Protein AF-A0A351MSL7-F1 (afdb_monomer)

Mean predicted aligned error: 3.39 Å

pLDDT: mean 95.26, std 2.88, range [86.38, 98.56]

Secondary structure (DSSP, 8-state):
-BGGGHHHHHHHHHHHHHTTPPPPPP--BPPPBPSSSSSB--TTSTT--HHHHHHTT--HHHHHHHHHHSS---TT--S---HHHHHHH-

Structure (mmCIF, N/CA/C/O backbone):
data_AF-A0A351MSL7-F1
#
_entry.id   AF-A0A351MSL7-F1
#
loop_
_atom_site.group_PDB
_atom_site.id
_atom_site.type_symbol
_atom_site.label_atom_id
_atom_site.label_alt_id
_atom_site.label_comp_id
_atom_site.label_asym_id
_atom_site.label_entity_id
_atom_site.label_seq_id
_atom_site.pdbx_PDB_ins_code
_atom_site.Cartn_x
_atom_site.Cartn_y
_atom_site.Cartn_z
_atom_site.occupancy
_atom_site.B_iso_or_equiv
_atom_site.auth_seq_id
_atom_site.auth_comp_id
_atom_site.auth_asym_id
_atom_site.auth_atom_id
_atom_site.pdbx_PDB_model_num
ATOM 1 N N . ARG A 1 1 ? 4.363 0.780 -4.778 1.00 93.62 1 ARG A N 1
ATOM 2 C CA . ARG A 1 1 ? 5.320 1.034 -3.660 1.00 93.62 1 ARG A CA 1
ATOM 3 C C . ARG A 1 1 ? 5.089 2.444 -3.118 1.00 93.62 1 ARG A C 1
ATOM 5 O O . ARG A 1 1 ? 4.329 3.157 -3.755 1.00 93.62 1 ARG A O 1
ATOM 12 N N . GLY A 1 2 ? 5.690 2.849 -1.997 1.00 94.88 2 GLY A N 1
ATOM 13 C CA . GLY A 1 2 ? 5.521 4.210 -1.460 1.00 94.88 2 GLY A CA 1
ATOM 14 C C . GLY A 1 2 ? 6.208 5.294 -2.305 1.00 94.88 2 GLY A C 1
ATOM 15 O O . GLY A 1 2 ? 7.173 5.011 -3.023 1.00 94.88 2 GLY A O 1
ATOM 16 N N . GLU A 1 3 ? 5.696 6.527 -2.248 1.00 95.38 3 GLU A N 1
ATOM 17 C CA . GLU A 1 3 ? 6.263 7.716 -2.915 1.00 95.38 3 GLU A CA 1
ATOM 18 C C . GLU A 1 3 ? 7.663 8.107 -2.421 1.00 95.38 3 GLU A C 1
ATOM 20 O O . GLU A 1 3 ? 8.408 8.779 -3.131 1.00 95.38 3 GLU A O 1
ATOM 25 N N . ASP A 1 4 ? 8.083 7.611 -1.260 1.00 94.94 4 ASP A N 1
ATOM 26 C CA . ASP A 1 4 ? 9.449 7.732 -0.752 1.00 94.94 4 ASP A CA 1
ATOM 27 C C . ASP A 1 4 ? 10.494 7.090 -1.684 1.00 94.94 4 ASP A C 1
ATOM 29 O O . ASP A 1 4 ? 11.668 7.462 -1.668 1.00 94.94 4 ASP A O 1
ATOM 33 N N . HIS A 1 5 ? 10.067 6.186 -2.569 1.00 96.69 5 HIS A N 1
ATOM 34 C CA . HIS A 1 5 ? 10.911 5.623 -3.618 1.00 96.69 5 HIS A CA 1
ATOM 35 C C . HIS A 1 5 ? 10.850 6.359 -4.963 1.00 96.69 5 HIS A C 1
ATOM 37 O O . HIS A 1 5 ? 11.527 5.931 -5.903 1.00 96.69 5 HIS A O 1
ATOM 43 N N . LEU A 1 6 ? 10.080 7.442 -5.089 1.00 96.62 6 LEU A N 1
ATOM 44 C CA . LEU A 1 6 ? 9.883 8.128 -6.366 1.00 96.62 6 LEU A CA 1
ATOM 45 C C . LEU A 1 6 ? 11.215 8.601 -6.964 1.00 96.62 6 LEU A C 1
ATOM 47 O O . LEU A 1 6 ? 11.511 8.284 -8.117 1.00 96.62 6 LEU A O 1
ATOM 51 N N . SER A 1 7 ? 12.062 9.245 -6.156 1.00 96.56 7 SER A N 1
ATOM 52 C CA . SER A 1 7 ? 13.396 9.720 -6.557 1.00 96.56 7 SER A CA 1
ATOM 53 C C . SER A 1 7 ? 14.355 8.593 -6.959 1.00 96.56 7 SER A C 1
ATOM 55 O O . SER A 1 7 ? 15.252 8.804 -7.772 1.00 96.56 7 SER A O 1
ATOM 57 N N . ASN A 1 8 ? 14.152 7.377 -6.442 1.00 97.44 8 ASN A N 1
ATOM 58 C CA . ASN A 1 8 ? 14.947 6.204 -6.809 1.00 97.44 8 ASN A CA 1
ATOM 59 C C . ASN A 1 8 ? 14.549 5.632 -8.177 1.00 97.44 8 ASN A C 1
ATOM 61 O O . ASN A 1 8 ? 15.320 4.887 -8.779 1.00 97.44 8 ASN A O 1
ATOM 65 N N . THR A 1 9 ? 13.356 5.962 -8.686 1.00 97.94 9 THR A N 1
ATOM 66 C CA . THR A 1 9 ? 12.843 5.418 -9.955 1.00 97.94 9 THR A CA 1
ATOM 67 C C . THR A 1 9 ? 13.737 5.768 -11.134 1.00 97.94 9 THR A C 1
ATOM 69 O O . THR A 1 9 ? 13.991 4.895 -11.952 1.00 97.94 9 THR A O 1
ATOM 72 N N . SER A 1 10 ? 14.276 6.989 -11.199 1.00 97.12 10 SER A N 1
ATOM 73 C CA . SER A 1 10 ? 15.195 7.388 -12.275 1.00 97.12 10 SER A CA 1
ATOM 74 C C . SER A 1 10 ? 16.419 6.473 -12.340 1.00 97.12 10 SER A C 1
ATOM 76 O O . SER A 1 10 ? 16.760 5.973 -13.405 1.00 97.12 10 SER A O 1
ATOM 78 N N . LYS A 1 11 ? 17.014 6.147 -11.188 1.00 97.88 11 LYS A N 1
ATOM 79 C CA . LYS A 1 11 ? 18.143 5.210 -11.101 1.00 97.88 11 LYS A CA 1
ATOM 80 C C . LYS A 1 11 ? 17.750 3.802 -11.542 1.00 97.88 11 LYS A C 1
ATOM 82 O O . LYS A 1 11 ? 18.509 3.145 -12.241 1.00 97.88 11 LYS A O 1
ATOM 87 N N . HIS A 1 12 ? 16.563 3.337 -11.150 1.00 97.94 12 HIS A N 1
ATOM 88 C CA . HIS A 1 12 ? 16.068 2.024 -11.570 1.00 97.94 12 HIS A CA 1
ATOM 89 C C . HIS A 1 12 ? 15.864 1.971 -13.088 1.00 97.94 12 HIS A C 1
ATOM 91 O O . HIS A 1 12 ? 16.231 0.983 -13.709 1.00 97.94 12 HIS A O 1
ATOM 97 N N . VAL A 1 13 ? 15.329 3.036 -13.688 1.00 98.25 13 VAL A N 1
ATOM 98 C CA . VAL A 1 13 ? 15.134 3.126 -15.140 1.00 98.25 13 VAL A CA 1
ATOM 99 C C . VAL A 1 13 ? 16.462 2.985 -15.881 1.00 98.25 13 VAL A C 1
ATOM 101 O O . VAL A 1 13 ? 16.541 2.198 -16.822 1.00 98.25 13 VAL A O 1
ATOM 104 N N . GLU A 1 14 ? 17.508 3.681 -15.431 1.00 98.38 14 GLU A N 1
ATOM 105 C CA . GLU A 1 14 ? 18.840 3.567 -16.038 1.00 98.38 14 GLU A CA 1
ATOM 106 C C . GLU A 1 14 ? 19.430 2.161 -15.895 1.00 98.38 14 GLU A C 1
ATOM 108 O O . GLU A 1 14 ? 20.014 1.647 -16.843 1.00 98.38 14 GLU A O 1
ATOM 113 N N . LEU A 1 15 ? 19.213 1.491 -14.759 1.00 98.50 15 LEU A N 1
ATOM 114 C CA . LEU A 1 15 ? 19.629 0.096 -14.587 1.00 98.50 15 LEU A CA 1
ATOM 115 C C . LEU A 1 15 ? 18.914 -0.839 -15.571 1.00 98.50 15 LEU A C 1
ATOM 117 O O . LEU A 1 15 ? 19.564 -1.660 -16.209 1.00 98.50 15 LEU A O 1
ATOM 121 N N . PHE A 1 16 ? 17.595 -0.707 -15.734 1.00 98.44 16 PHE A N 1
ATOM 122 C CA . PHE A 1 16 ? 16.843 -1.525 -16.692 1.00 98.44 16 PHE A CA 1
ATOM 123 C C . PHE A 1 16 ? 17.322 -1.305 -18.129 1.00 98.44 16 PHE A C 1
ATOM 125 O O . PHE A 1 16 ? 17.479 -2.273 -18.866 1.00 98.44 16 PHE A O 1
ATOM 132 N N . ARG A 1 17 ? 17.614 -0.053 -18.507 1.00 98.06 17 ARG A N 1
ATOM 133 C CA . ARG A 1 17 ? 18.190 0.281 -19.817 1.00 98.06 17 ARG A CA 1
ATOM 134 C C . ARG A 1 17 ? 19.575 -0.331 -20.007 1.00 98.06 17 ARG A C 1
ATOM 136 O O . ARG A 1 17 ? 19.828 -0.910 -21.050 1.00 98.06 17 ARG A O 1
ATOM 143 N N . ALA A 1 18 ? 20.444 -0.242 -19.001 1.00 98.56 18 ALA A N 1
ATOM 144 C CA . ALA A 1 18 ? 21.802 -0.782 -19.070 1.00 98.56 18 ALA A CA 1
ATOM 145 C C . ALA A 1 18 ? 21.844 -2.312 -19.226 1.00 98.56 18 ALA A C 1
ATOM 147 O O . ALA A 1 18 ? 22.804 -2.843 -19.775 1.00 98.56 18 ALA A O 1
ATOM 148 N N . PHE A 1 19 ? 20.816 -3.013 -18.745 1.00 98.44 19 PHE A N 1
ATOM 149 C CA . PHE A 1 19 ? 20.673 -4.462 -18.895 1.00 98.44 19 PHE A CA 1
ATOM 150 C C . PHE A 1 19 ? 19.791 -4.878 -20.085 1.00 98.44 19 PHE A C 1
ATOM 152 O O . PHE A 1 19 ? 19.416 -6.047 -20.158 1.00 98.44 19 PHE A O 1
ATOM 159 N N . ASP A 1 20 ? 19.409 -3.946 -20.970 1.00 98.12 20 ASP A N 1
ATOM 160 C CA . ASP A 1 20 ? 18.458 -4.179 -22.073 1.00 98.12 20 ASP A CA 1
ATOM 161 C C . ASP A 1 20 ? 17.156 -4.878 -21.618 1.00 98.12 20 ASP A C 1
ATOM 163 O O . ASP A 1 20 ? 16.535 -5.671 -22.329 1.00 98.12 20 ASP A O 1
ATOM 167 N N . ALA A 1 21 ? 16.721 -4.582 -20.391 1.00 98.31 21 ALA A N 1
ATOM 168 C CA . ALA A 1 21 ? 15.569 -5.199 -19.758 1.00 98.31 21 ALA A CA 1
ATOM 169 C C . ALA A 1 21 ? 14.296 -4.363 -19.951 1.00 98.31 21 ALA A C 1
ATOM 171 O O . ALA A 1 21 ? 14.306 -3.129 -19.966 1.00 98.31 21 ALA A O 1
ATOM 172 N N . LYS A 1 22 ? 13.143 -5.040 -20.022 1.00 98.25 22 LYS A N 1
ATOM 173 C CA . LYS A 1 22 ? 11.839 -4.373 -20.125 1.00 98.25 22 LYS A CA 1
ATOM 174 C C . LYS A 1 22 ? 11.510 -3.609 -18.841 1.00 98.25 22 LYS A C 1
ATOM 176 O O . LYS A 1 22 ? 11.399 -4.202 -17.771 1.00 98.25 22 LYS A O 1
ATOM 181 N N . LEU A 1 23 ? 11.263 -2.308 -18.978 1.00 97.62 23 LEU A N 1
ATOM 182 C CA . LEU A 1 23 ? 10.813 -1.445 -17.887 1.00 97.62 23 LEU A CA 1
ATOM 183 C C . LEU A 1 23 ? 9.436 -1.883 -17.353 1.00 97.62 23 LEU A C 1
ATOM 185 O O . LEU A 1 23 ? 8.502 -2.045 -18.146 1.00 97.62 23 LEU A O 1
ATOM 189 N N . PRO A 1 24 ? 9.272 -2.045 -16.028 1.00 97.12 24 PRO A N 1
ATOM 190 C CA . PRO A 1 24 ? 7.967 -2.276 -15.431 1.00 97.12 24 PRO A CA 1
ATOM 191 C C . PRO A 1 24 ? 7.170 -0.968 -15.340 1.00 97.12 24 PRO A C 1
ATOM 193 O O . PRO A 1 24 ? 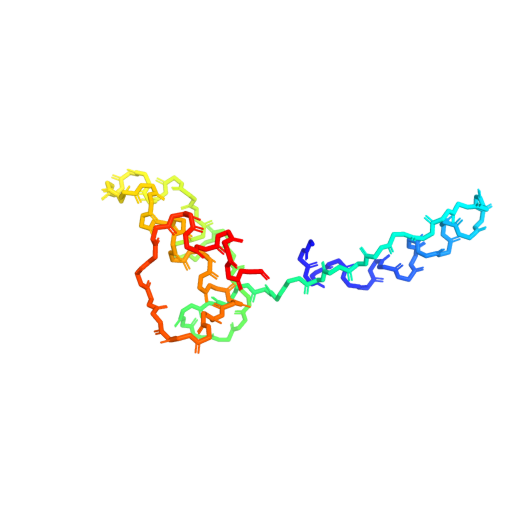7.723 0.133 -15.363 1.00 97.12 24 PRO A O 1
ATOM 196 N N . THR A 1 25 ? 5.855 -1.084 -15.169 1.00 97.50 25 THR A N 1
ATOM 197 C CA . THR A 1 25 ? 5.008 0.055 -14.802 1.00 97.50 25 THR A CA 1
ATOM 198 C C . THR A 1 25 ? 5.172 0.354 -13.314 1.00 97.50 25 THR A C 1
ATOM 200 O O . THR A 1 25 ? 5.059 -0.540 -12.475 1.00 97.50 25 THR A O 1
ATOM 203 N N . TYR A 1 26 ? 5.418 1.619 -12.974 1.00 97.06 26 TYR A N 1
ATOM 204 C CA . TYR A 1 26 ? 5.554 2.060 -11.588 1.00 97.06 26 TYR A CA 1
ATOM 205 C C . TYR A 1 26 ? 4.289 2.780 -11.116 1.00 97.06 26 TYR A C 1
ATOM 207 O O . TYR A 1 26 ? 3.847 3.735 -11.747 1.00 97.06 26 TYR A O 1
ATOM 215 N N . ALA A 1 27 ? 3.774 2.374 -9.956 1.00 96.69 27 ALA A N 1
ATOM 216 C CA . ALA A 1 27 ? 2.766 3.108 -9.196 1.00 96.69 27 ALA A CA 1
ATOM 217 C C . ALA A 1 27 ? 3.327 3.453 -7.806 1.00 96.69 27 ALA A C 1
ATOM 219 O O . ALA A 1 27 ? 3.796 2.570 -7.067 1.00 96.69 27 ALA A O 1
ATOM 220 N N . HIS A 1 28 ? 3.307 4.745 -7.477 1.00 97.50 28 HIS A N 1
ATOM 221 C CA . HIS A 1 28 ? 3.780 5.291 -6.208 1.00 97.50 28 HIS A CA 1
ATOM 222 C C . HIS A 1 28 ? 2.579 5.774 -5.394 1.00 97.50 28 HIS A C 1
ATOM 224 O O . HIS A 1 28 ? 1.849 6.651 -5.838 1.00 97.50 28 HIS A O 1
ATOM 230 N N . ILE A 1 29 ? 2.364 5.154 -4.238 1.00 95.56 29 ILE A N 1
ATOM 231 C CA . ILE A 1 29 ? 1.246 5.434 -3.332 1.00 95.56 29 ILE A CA 1
ATOM 232 C C . ILE A 1 29 ? 1.692 6.548 -2.369 1.00 95.56 29 ILE A C 1
ATOM 234 O O . ILE A 1 29 ? 2.835 6.476 -1.895 1.00 95.56 29 ILE A O 1
ATOM 238 N N . PRO A 1 30 ? 0.847 7.560 -2.093 1.00 93.75 30 PRO A N 1
ATOM 239 C CA . PRO A 1 30 ? 1.202 8.675 -1.217 1.00 93.75 30 PRO A CA 1
ATOM 240 C C . PRO A 1 30 ? 1.548 8.215 0.203 1.00 93.75 30 PRO A C 1
ATOM 242 O O . PRO A 1 30 ? 1.089 7.166 0.665 1.00 93.75 30 PRO A O 1
ATOM 245 N N . LEU A 1 31 ? 2.354 9.006 0.914 1.00 94.50 31 LEU A N 1
ATOM 246 C CA . LEU A 1 31 ? 2.622 8.758 2.326 1.00 94.50 31 LEU A CA 1
ATOM 247 C C . LEU A 1 31 ? 1.375 9.039 3.165 1.00 94.50 31 LEU A C 1
ATOM 249 O O . LEU A 1 31 ? 0.700 10.053 2.998 1.00 94.50 31 LEU A O 1
ATOM 253 N N . ILE A 1 32 ? 1.130 8.168 4.142 1.00 94.25 32 ILE A N 1
ATOM 254 C CA . ILE A 1 32 ? 0.142 8.430 5.185 1.00 94.25 32 ILE A CA 1
ATOM 255 C C . ILE A 1 32 ? 0.664 9.581 6.051 1.00 94.25 32 ILE A C 1
ATOM 257 O O . ILE A 1 32 ? 1.808 9.569 6.523 1.00 94.25 32 ILE A O 1
ATOM 261 N N . LEU A 1 33 ? -0.176 10.593 6.241 1.00 93.31 33 LEU A N 1
ATOM 262 C CA . LEU A 1 33 ? 0.142 11.773 7.036 1.00 93.31 33 LEU A CA 1
ATOM 263 C C . LEU A 1 33 ? -0.202 11.552 8.507 1.00 93.31 33 LEU A C 1
ATOM 265 O O . LEU A 1 33 ? -0.974 10.660 8.865 1.00 93.31 33 LEU A O 1
ATOM 269 N N . LYS A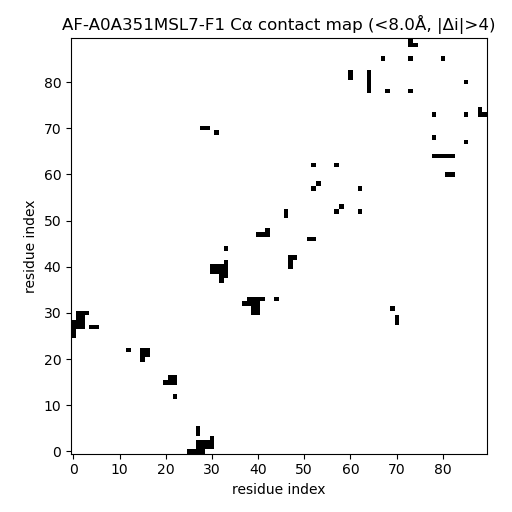 1 34 ? 0.386 12.374 9.373 1.00 93.31 34 LYS A N 1
ATOM 270 C CA . LYS A 1 34 ? -0.011 12.417 10.779 1.00 93.31 34 LYS A CA 1
ATOM 271 C C . LYS A 1 34 ? -1.456 12.891 10.905 1.00 93.31 34 LYS A C 1
ATOM 273 O O . LYS A 1 34 ? -1.920 13.713 10.122 1.00 93.31 34 LYS A O 1
ATOM 278 N N . SER A 1 35 ? -2.142 12.398 11.931 1.00 87.06 35 SER A N 1
ATOM 279 C CA . SER A 1 35 ? -3.489 12.855 12.281 1.00 87.06 35 SER A CA 1
ATOM 280 C C . SER A 1 35 ? -3.508 14.274 12.854 1.00 87.06 35 SER A C 1
ATOM 282 O O . SER A 1 35 ? -4.547 14.921 12.824 1.00 87.06 35 SER A O 1
ATOM 284 N N . ASP A 1 36 ? -2.380 14.731 13.404 1.00 87.44 36 ASP A N 1
ATOM 285 C CA . ASP A 1 36 ? -2.209 16.073 13.952 1.00 87.44 36 ASP A CA 1
ATOM 286 C C . ASP A 1 36 ? -0.816 16.620 13.613 1.00 87.44 36 ASP A C 1
ATOM 288 O O . ASP A 1 36 ? 0.184 15.891 13.606 1.00 87.44 36 ASP A O 1
ATOM 292 N N . GLY A 1 37 ? -0.764 17.919 13.333 1.00 86.38 37 GLY A N 1
ATOM 293 C CA . GLY A 1 37 ? 0.430 18.628 12.899 1.00 86.38 37 GLY A CA 1
ATOM 294 C C . GLY A 1 37 ? 0.929 18.254 11.492 1.00 86.38 37 GLY A C 1
ATOM 295 O O . GLY A 1 37 ? 0.394 17.376 10.813 1.00 86.38 37 GLY A O 1
ATOM 296 N N . PRO A 1 38 ? 1.977 18.945 11.014 1.00 90.31 38 PRO A N 1
ATOM 297 C CA . PRO A 1 38 ? 2.529 18.707 9.689 1.00 90.31 38 PRO A CA 1
ATOM 298 C C . PRO A 1 38 ? 3.397 17.440 9.626 1.00 90.31 38 PRO A C 1
ATOM 300 O O . PRO A 1 38 ? 4.130 17.093 10.559 1.00 90.31 38 PRO A O 1
ATOM 303 N N . GLY A 1 39 ? 3.399 16.813 8.448 1.00 92.50 39 GLY A N 1
ATOM 304 C CA . GLY A 1 39 ? 4.375 15.799 8.052 1.00 92.50 39 GLY A CA 1
ATOM 305 C C . GLY A 1 39 ? 3.838 14.370 7.964 1.00 92.50 39 GLY A C 1
ATOM 306 O O . GLY A 1 39 ? 2.684 14.073 8.266 1.00 92.50 39 GLY A O 1
ATOM 307 N N . LYS A 1 40 ? 4.722 13.473 7.515 1.00 93.44 40 LYS A N 1
ATOM 308 C CA . LYS A 1 40 ? 4.436 12.043 7.353 1.00 93.44 40 LYS A CA 1
ATOM 309 C C . LYS A 1 40 ? 4.336 11.321 8.695 1.00 93.44 40 LYS A C 1
ATOM 311 O O . LYS A 1 40 ? 5.061 11.655 9.638 1.00 93.44 40 LYS A O 1
ATOM 316 N N . MET A 1 41 ? 3.494 10.296 8.736 1.00 94.38 41 MET A N 1
ATOM 317 C CA . MET A 1 41 ? 3.408 9.360 9.849 1.00 94.38 41 MET A CA 1
ATOM 318 C C . MET A 1 41 ? 4.743 8.621 10.047 1.00 94.38 41 MET A C 1
ATOM 320 O O . MET A 1 41 ? 5.472 8.308 9.102 1.00 94.38 41 MET A O 1
ATOM 324 N N . SER A 1 42 ? 5.074 8.349 11.302 1.00 93.06 42 SER A N 1
ATOM 325 C CA . SER A 1 42 ? 6.258 7.636 11.766 1.00 93.06 42 SER A CA 1
ATOM 326 C C . SER A 1 42 ? 5.865 6.557 12.775 1.00 93.06 42 SER A C 1
ATOM 328 O O . SER A 1 42 ? 4.765 6.571 13.314 1.00 93.06 42 SER A O 1
ATOM 330 N N . LYS A 1 43 ? 6.795 5.657 13.117 1.00 90.94 43 LYS A N 1
ATOM 331 C CA . LYS A 1 43 ? 6.566 4.583 14.107 1.00 90.94 43 LYS A CA 1
ATOM 332 C C . LYS A 1 43 ? 6.150 5.070 15.505 1.00 90.94 43 LYS A C 1
ATOM 334 O O . LYS A 1 43 ? 5.752 4.253 16.324 1.00 90.94 43 LYS A O 1
ATOM 339 N N . ARG A 1 44 ? 6.324 6.361 15.809 1.00 90.44 44 ARG A N 1
ATOM 340 C CA . ARG A 1 44 ? 5.958 6.962 17.103 1.00 90.44 44 ARG A CA 1
ATOM 341 C C . ARG A 1 44 ? 4.526 7.491 17.118 1.00 90.44 44 ARG A C 1
ATOM 343 O O . ARG A 1 44 ? 4.012 7.789 18.190 1.00 90.44 44 ARG A O 1
ATOM 350 N N . ASP A 1 45 ? 3.923 7.653 15.946 1.00 91.44 45 ASP A N 1
ATOM 351 C CA . ASP A 1 45 ? 2.577 8.182 15.812 1.00 91.44 45 ASP A CA 1
ATOM 352 C C . ASP A 1 45 ? 1.553 7.063 16.051 1.00 91.44 45 ASP A C 1
ATOM 354 O O . ASP A 1 45 ? 1.773 5.896 15.714 1.00 91.44 45 ASP A O 1
ATOM 358 N N . ARG A 1 46 ? 0.421 7.421 16.659 1.00 87.00 46 ARG A N 1
ATOM 359 C CA . ARG A 1 46 ? -0.660 6.479 16.966 1.00 87.00 46 ARG A CA 1
ATOM 360 C C . ARG A 1 46 ? -1.240 5.888 15.680 1.00 87.00 46 ARG A C 1
ATOM 362 O O . ARG A 1 46 ? -1.474 6.621 14.723 1.00 87.00 46 ARG A O 1
ATOM 369 N N . GLY A 1 47 ? -1.508 4.583 15.670 1.00 87.88 47 GLY A N 1
ATOM 370 C CA . GLY A 1 47 ? -2.014 3.881 14.487 1.00 87.88 47 GLY A CA 1
ATOM 371 C C . GLY A 1 47 ? -0.947 3.537 13.441 1.00 87.88 47 GLY A C 1
ATOM 372 O O . GLY A 1 47 ? -1.279 2.981 12.401 1.00 87.88 47 GLY A O 1
ATOM 373 N N . ALA A 1 48 ? 0.337 3.811 13.699 1.00 92.50 48 ALA A N 1
ATOM 374 C 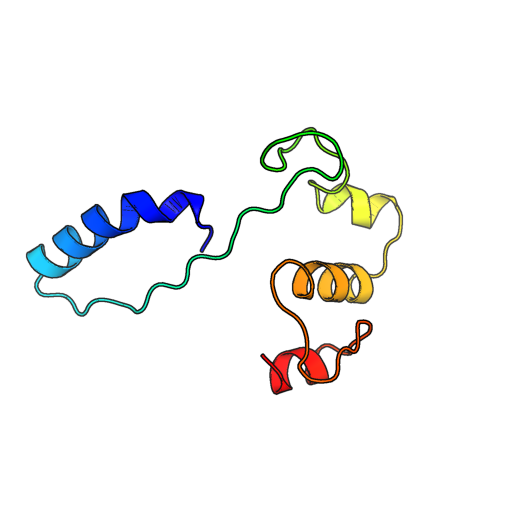CA . ALA A 1 48 ? 1.418 3.428 12.788 1.00 92.50 48 ALA A CA 1
ATOM 375 C C . ALA A 1 48 ? 1.813 1.940 12.880 1.00 92.50 48 ALA A C 1
ATOM 377 O O . ALA A 1 48 ? 2.486 1.427 11.985 1.00 92.50 48 ALA A O 1
ATOM 378 N N . LEU A 1 49 ? 1.443 1.254 13.968 1.00 94.88 49 LEU A N 1
ATOM 379 C CA . LEU A 1 49 ? 1.801 -0.140 14.241 1.00 94.88 49 LEU A CA 1
ATOM 380 C C . LEU A 1 49 ? 0.570 -1.043 14.117 1.00 94.88 49 LEU A C 1
ATOM 382 O O . LEU A 1 49 ? -0.450 -0.796 14.761 1.00 94.88 49 LEU A O 1
ATOM 386 N N . ILE A 1 50 ? 0.677 -2.118 13.332 1.00 94.88 50 ILE A N 1
ATOM 387 C CA . ILE A 1 50 ? -0.408 -3.099 13.155 1.00 94.88 50 ILE A CA 1
ATOM 388 C C . ILE A 1 50 ? -0.731 -3.804 14.478 1.00 94.88 50 ILE A C 1
ATOM 390 O O . ILE A 1 50 ? -1.894 -4.086 14.771 1.00 94.88 50 ILE A O 1
ATOM 394 N N . GLU A 1 51 ? 0.283 -4.016 15.312 1.00 95.56 51 GLU A N 1
ATOM 395 C CA . GLU A 1 51 ? 0.171 -4.627 16.632 1.00 95.56 51 GLU A CA 1
ATOM 396 C C . GLU A 1 51 ? -0.754 -3.825 17.559 1.00 95.56 51 GLU A C 1
ATOM 398 O O . GLU A 1 51 ? -1.465 -4.420 18.367 1.00 95.56 51 GLU A O 1
ATOM 403 N N . GLU A 1 52 ? -0.812 -2.492 17.417 1.00 95.31 52 GLU A N 1
ATOM 404 C CA . GLU A 1 52 ? -1.717 -1.648 18.211 1.00 95.31 52 GLU A CA 1
ATOM 405 C C . GLU A 1 52 ? -3.183 -2.003 17.922 1.00 95.31 52 GLU A C 1
ATOM 407 O O . GLU A 1 52 ? -3.997 -2.120 18.841 1.00 95.31 52 GLU A O 1
ATOM 412 N N . TYR A 1 53 ? -3.528 -2.223 16.650 1.00 96.69 53 TYR A N 1
ATOM 413 C CA . TYR A 1 53 ? -4.883 -2.603 16.252 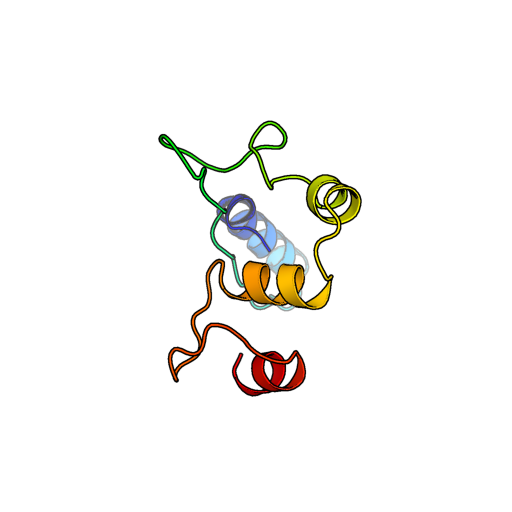1.00 96.69 53 TYR A CA 1
ATOM 414 C C . TYR A 1 53 ? -5.256 -3.992 16.774 1.00 96.69 53 TYR A C 1
ATOM 416 O O . TYR A 1 53 ? -6.368 -4.187 17.267 1.00 96.69 53 TYR A O 1
ATOM 424 N N . GLN A 1 54 ? -4.318 -4.940 16.724 1.00 96.44 54 GLN A N 1
ATOM 425 C CA . GLN A 1 54 ? -4.527 -6.288 17.252 1.00 96.44 54 GLN A CA 1
ATOM 426 C C . GLN A 1 54 ? -4.746 -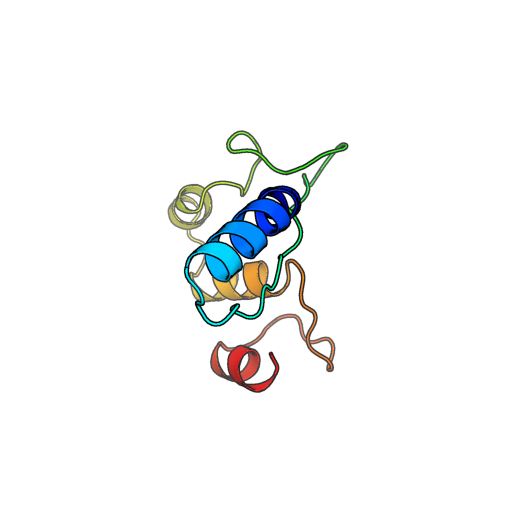6.270 18.770 1.00 96.44 54 GLN A C 1
ATOM 428 O O . GLN A 1 54 ? -5.730 -6.823 19.256 1.00 96.44 54 GLN A O 1
ATOM 433 N N . GLN A 1 55 ? -3.879 -5.583 19.521 1.00 96.94 55 GLN A N 1
ATOM 434 C CA . GLN A 1 55 ? -3.966 -5.489 20.984 1.00 96.94 55 GLN A CA 1
ATOM 435 C C . GLN A 1 55 ? -5.246 -4.794 21.460 1.00 96.94 55 GLN A C 1
ATOM 437 O O . GLN A 1 55 ? -5.775 -5.121 22.519 1.00 96.94 55 GLN A O 1
ATOM 442 N N . ARG A 1 56 ? -5.760 -3.844 20.673 1.00 96.94 56 ARG A N 1
ATOM 443 C CA . ARG A 1 56 ? -7.004 -3.120 20.966 1.00 96.94 56 ARG A CA 1
ATOM 444 C C . ARG A 1 56 ? -8.268 -3.854 20.498 1.00 96.94 56 ARG A C 1
ATOM 446 O O . ARG A 1 56 ? -9.358 -3.326 20.695 1.00 96.94 56 ARG A O 1
ATOM 453 N N . GLY A 1 57 ? -8.140 -5.039 19.896 1.00 97.69 57 GLY A N 1
ATOM 454 C CA . GLY A 1 57 ? -9.273 -5.880 19.503 1.00 97.69 57 GLY A CA 1
ATOM 455 C C . GLY A 1 57 ? -10.017 -5.408 18.252 1.00 97.69 57 GLY A C 1
ATOM 456 O O . GLY A 1 57 ? -11.207 -5.688 18.110 1.00 97.69 57 GLY A O 1
ATOM 457 N N . PHE A 1 58 ? -9.355 -4.683 17.345 1.00 97.94 58 PHE A N 1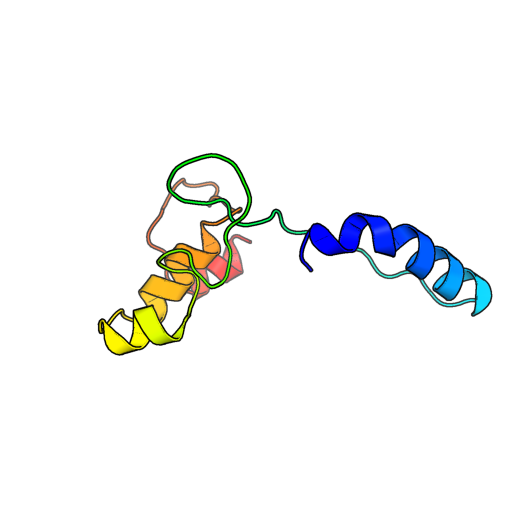
ATOM 458 C CA . PHE A 1 58 ? -9.973 -4.324 16.068 1.00 97.94 58 PHE A CA 1
ATOM 459 C C . PHE A 1 58 ? -10.162 -5.560 15.185 1.00 97.94 58 PHE A C 1
ATOM 461 O O . PHE A 1 58 ? -9.271 -6.403 15.071 1.00 97.94 58 PHE A O 1
ATOM 468 N N . LEU A 1 59 ? -11.307 -5.629 14.503 1.00 97.94 59 LEU A N 1
ATOM 469 C CA . LEU A 1 59 ? -11.562 -6.665 13.505 1.00 97.94 59 LEU A CA 1
ATOM 470 C C . LEU A 1 59 ? -10.608 -6.492 12.310 1.00 97.94 59 LEU A C 1
ATOM 472 O O . LEU A 1 59 ? -10.480 -5.371 11.800 1.00 97.94 59 LEU A O 1
ATOM 476 N N . PRO A 1 60 ? -9.966 -7.565 11.815 1.00 97.12 60 PRO A N 1
ATOM 477 C CA . PRO A 1 60 ? -9.020 -7.469 10.703 1.00 97.12 60 PRO A CA 1
ATOM 478 C C . PRO A 1 60 ? -9.674 -6.924 9.425 1.00 97.12 60 PRO A C 1
ATOM 480 O O . PRO A 1 60 ? -9.048 -6.173 8.677 1.00 97.12 60 PRO A O 1
ATOM 483 N N . GLU A 1 61 ? -10.952 -7.227 9.189 1.00 97.62 61 GLU A N 1
ATOM 484 C CA . GLU A 1 61 ? -11.717 -6.709 8.055 1.00 97.62 61 GLU A CA 1
ATOM 485 C C . GLU A 1 61 ? -11.928 -5.198 8.148 1.00 97.62 61 GLU A C 1
ATOM 487 O O . GLU A 1 61 ? -11.863 -4.515 7.125 1.00 97.62 61 GLU A O 1
ATOM 492 N N . 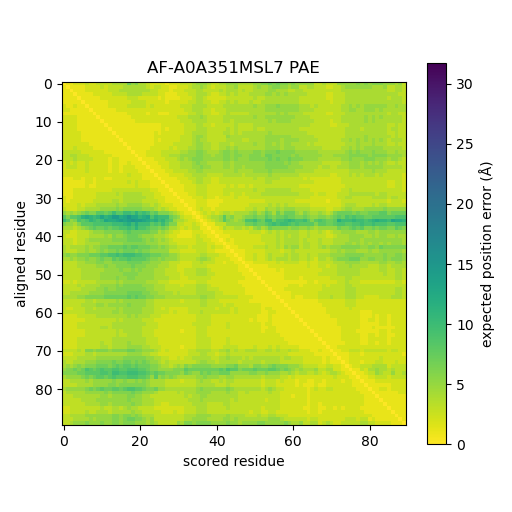ALA A 1 62 ? -12.144 -4.678 9.359 1.00 97.50 62 ALA A N 1
ATOM 493 C CA . ALA A 1 62 ? -12.314 -3.250 9.600 1.00 97.50 62 ALA A CA 1
ATOM 494 C C . ALA A 1 62 ? -10.993 -2.496 9.396 1.00 97.50 62 ALA A C 1
ATOM 496 O O . ALA A 1 62 ? -10.982 -1.460 8.734 1.00 97.50 62 ALA A O 1
ATOM 497 N N . VAL A 1 63 ? -9.875 -3.047 9.889 1.00 97.06 63 VAL A N 1
ATOM 498 C CA . VAL A 1 63 ? -8.535 -2.473 9.670 1.00 97.06 63 VAL A CA 1
ATOM 499 C C . VAL A 1 63 ? -8.196 -2.457 8.181 1.00 97.06 63 VAL A C 1
ATOM 501 O O . VAL A 1 63 ? -7.790 -1.422 7.664 1.00 97.06 63 VAL A O 1
ATOM 504 N N . ARG A 1 64 ? -8.424 -3.565 7.460 1.00 97.25 64 ARG A N 1
ATOM 505 C CA . ARG A 1 64 ? -8.229 -3.626 6.002 1.00 97.25 64 ARG A CA 1
ATOM 506 C C . ARG A 1 64 ? -9.069 -2.571 5.285 1.00 97.25 64 ARG A C 1
ATOM 508 O O . ARG A 1 64 ? -8.530 -1.835 4.469 1.00 97.25 64 ARG A O 1
ATOM 515 N N . ASN A 1 65 ? -10.370 -2.507 5.573 1.00 97.88 65 ASN A N 1
ATOM 516 C CA . ASN A 1 65 ? -11.270 -1.541 4.948 1.00 97.88 65 ASN A CA 1
ATOM 517 C C . ASN A 1 65 ? -10.786 -0.101 5.172 1.00 97.88 65 ASN A C 1
ATOM 519 O O . ASN A 1 65 ? -10.675 0.658 4.217 1.00 97.88 65 ASN A O 1
ATOM 523 N N . TYR A 1 66 ? -10.420 0.240 6.410 1.00 96.25 66 TYR A N 1
ATOM 524 C CA . TYR A 1 66 ? -9.849 1.543 6.738 1.00 96.25 66 TYR A CA 1
ATOM 525 C C . TYR A 1 66 ? -8.571 1.839 5.938 1.00 96.25 66 TYR A C 1
ATOM 527 O O . TYR A 1 66 ? -8.464 2.903 5.338 1.00 96.25 66 TYR A O 1
ATOM 535 N N . LEU A 1 67 ? -7.631 0.888 5.867 1.00 95.44 67 LEU A N 1
ATOM 536 C CA . LEU A 1 67 ? -6.391 1.049 5.101 1.00 95.44 67 LEU A CA 1
ATOM 537 C C . LEU A 1 67 ? -6.645 1.237 3.599 1.00 95.44 67 LEU A C 1
ATOM 539 O O . LEU A 1 67 ? -5.943 2.020 2.968 1.00 95.44 67 LEU A O 1
ATOM 543 N N . CYS A 1 68 ? -7.647 0.567 3.022 1.00 96.19 68 CYS A N 1
ATOM 544 C CA . CYS A 1 68 ? -8.019 0.754 1.616 1.00 96.19 68 CYS A CA 1
ATOM 545 C C . CYS A 1 68 ? -8.497 2.179 1.317 1.00 96.19 68 CYS A C 1
ATOM 547 O O . CYS A 1 68 ? -8.269 2.671 0.218 1.00 96.19 68 CYS A O 1
ATOM 549 N N . LEU A 1 69 ? -9.121 2.850 2.287 1.00 95.75 69 LEU A N 1
ATOM 550 C CA . LEU A 1 69 ? -9.591 4.227 2.132 1.00 95.75 69 LEU A CA 1
ATOM 551 C C . LEU A 1 69 ? -8.464 5.266 2.267 1.00 95.75 69 LEU A C 1
ATOM 553 O O . LEU A 1 69 ? -8.651 6.438 1.937 1.00 95.75 69 LEU A O 1
ATOM 557 N N . LEU A 1 70 ? -7.265 4.859 2.704 1.00 94.25 70 LEU A N 1
ATOM 558 C CA . LEU A 1 70 ? -6.088 5.726 2.764 1.00 94.25 70 LEU A CA 1
ATOM 559 C C . LEU A 1 70 ? -5.443 5.863 1.378 1.00 94.25 70 LEU A C 1
ATOM 561 O O . LEU A 1 70 ? -4.418 5.254 1.079 1.00 94.25 70 LEU A O 1
ATOM 565 N N . GLY A 1 71 ? -6.046 6.699 0.532 1.00 92.06 71 GLY A N 1
ATOM 566 C CA . GLY A 1 71 ? -5.529 7.027 -0.802 1.00 92.06 71 GLY A CA 1
ATOM 567 C C . GLY A 1 71 ? -6.344 6.463 -1.965 1.00 92.06 71 GLY A C 1
ATOM 568 O O . GLY A 1 71 ? -5.936 6.614 -3.115 1.00 92.06 71 GLY A O 1
ATOM 569 N N . TRP A 1 72 ? -7.497 5.854 -1.689 1.00 95.75 72 TRP A N 1
ATOM 570 C CA . TRP A 1 72 ? -8.472 5.443 -2.695 1.00 95.75 72 TRP A CA 1
ATOM 571 C C . TRP A 1 72 ? -9.895 5.653 -2.168 1.00 95.75 72 TRP A C 1
ATOM 573 O O . TRP A 1 72 ? -10.168 5.432 -0.992 1.00 95.75 72 TRP A O 1
ATOM 583 N N . THR A 1 73 ? -10.806 6.084 -3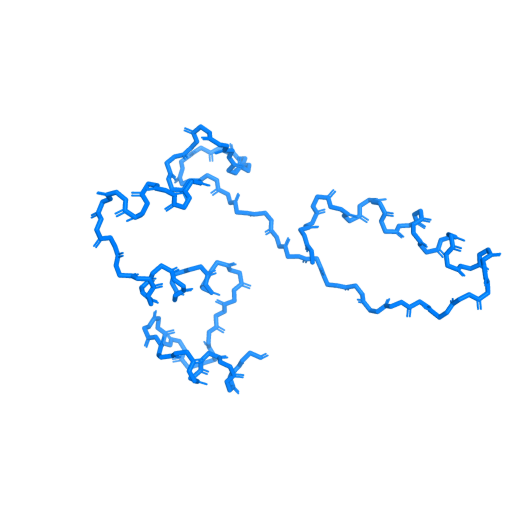.039 1.00 95.06 73 THR A N 1
ATOM 584 C CA . THR A 1 73 ? -12.221 6.297 -2.707 1.00 95.06 73 THR A CA 1
ATOM 585 C C . THR A 1 73 ? -13.085 5.516 -3.699 1.00 95.06 73 THR A C 1
ATOM 587 O O . THR A 1 73 ? -12.932 5.726 -4.908 1.00 95.06 73 THR A O 1
ATOM 590 N N . PRO A 1 74 ? -13.994 4.638 -3.233 1.00 94.62 74 PRO A N 1
ATOM 591 C CA . PRO A 1 74 ? -14.975 3.981 -4.092 1.00 94.62 74 PRO A CA 1
ATOM 592 C C . PRO A 1 74 ? -15.809 4.997 -4.867 1.00 94.62 74 PRO A C 1
ATOM 594 O O . PRO A 1 74 ? -16.189 6.043 -4.341 1.00 94.62 74 PRO A O 1
ATOM 597 N N . LYS A 1 75 ? -16.143 4.680 -6.119 1.00 90.56 75 LYS A N 1
ATOM 598 C CA . LYS A 1 75 ? -16.900 5.599 -6.990 1.00 90.56 75 LYS A CA 1
ATOM 599 C C . LYS A 1 75 ? -18.298 5.911 -6.457 1.00 90.56 75 LYS A C 1
ATOM 601 O O . LYS A 1 75 ? -18.837 6.971 -6.755 1.00 90.56 75 LYS A O 1
ATOM 606 N N . ASP A 1 76 ? -18.877 4.984 -5.702 1.00 93.00 76 ASP A N 1
ATOM 607 C CA . ASP A 1 76 ? -20.196 5.113 -5.083 1.00 93.00 76 ASP A CA 1
ATOM 608 C C . ASP A 1 76 ? -20.157 5.767 -3.689 1.00 93.00 76 ASP A C 1
ATOM 610 O O . ASP A 1 76 ? -21.200 5.922 -3.056 1.00 93.00 76 ASP A O 1
ATOM 614 N N . GLY A 1 77 ? -18.970 6.163 -3.210 1.00 92.19 77 GLY A N 1
ATOM 615 C CA . GLY A 1 77 ? -18.782 6.856 -1.936 1.00 92.19 77 GLY A CA 1
ATOM 616 C C . GLY A 1 77 ? -19.016 5.996 -0.694 1.00 92.19 77 GLY A C 1
ATOM 617 O O . GLY A 1 77 ? -19.038 6.536 0.410 1.00 92.19 77 GLY A O 1
ATOM 618 N N . ARG A 1 78 ? -19.200 4.674 -0.827 1.00 95.25 78 ARG A N 1
ATOM 619 C CA . ARG A 1 78 ? -19.302 3.800 0.349 1.00 95.25 78 ARG A CA 1
ATOM 620 C C . ARG A 1 78 ? -17.975 3.774 1.100 1.00 95.25 78 ARG A C 1
ATOM 622 O O . ARG A 1 78 ? -16.912 3.746 0.497 1.00 95.25 78 ARG A O 1
ATOM 629 N N . GLU A 1 79 ? -18.048 3.715 2.424 1.00 96.75 79 GLU A N 1
ATOM 630 C CA . GLU A 1 79 ? -16.861 3.630 3.289 1.00 96.75 79 GLU A CA 1
ATOM 631 C C . GLU A 1 79 ? -16.781 2.308 4.058 1.00 96.75 79 GLU A C 1
ATOM 633 O O . GLU A 1 79 ? -15.790 2.038 4.725 1.00 96.75 79 GLU A O 1
ATOM 638 N N . VAL A 1 80 ? -17.802 1.454 3.974 1.00 97.19 80 VAL A N 1
ATOM 639 C CA . VAL A 1 80 ? -17.802 0.122 4.591 1.00 97.19 80 VAL A CA 1
ATOM 640 C C . VAL A 1 80 ? -18.026 -0.906 3.496 1.00 97.19 80 VAL A C 1
ATOM 642 O O . VAL A 1 80 ? -19.140 -1.046 2.991 1.00 97.19 80 VAL A O 1
ATOM 645 N N . LEU A 1 81 ? -16.955 -1.603 3.112 1.00 95.88 81 LEU A N 1
ATOM 646 C CA . LEU A 1 81 ? -16.956 -2.524 1.982 1.00 95.88 81 LEU A CA 1
ATOM 647 C C . LEU A 1 81 ? -16.436 -3.918 2.377 1.00 95.88 81 LEU A C 1
ATOM 649 O O . LEU A 1 81 ? -15.361 -4.055 2.981 1.00 95.88 81 LEU A O 1
ATOM 653 N N . PRO A 1 82 ? -17.151 -4.989 1.990 1.00 95.94 82 PRO A N 1
ATOM 654 C CA . PRO A 1 82 ? -16.583 -6.330 1.935 1.00 95.94 82 PRO A CA 1
ATOM 655 C C . PRO A 1 82 ? -15.347 -6.375 1.025 1.00 95.94 82 PRO A C 1
ATOM 657 O O . PRO A 1 82 ? -15.224 -5.603 0.077 1.00 95.94 82 PRO A O 1
ATOM 660 N N . ILE A 1 83 ? -14.438 -7.327 1.260 1.00 96.62 83 ILE A N 1
ATOM 661 C CA . ILE A 1 83 ? -13.222 -7.462 0.436 1.00 96.62 83 ILE A CA 1
ATOM 662 C C . ILE A 1 83 ? -13.532 -7.703 -1.048 1.00 96.62 83 ILE A C 1
ATOM 664 O O . ILE A 1 83 ? -12.813 -7.202 -1.907 1.00 96.62 83 ILE A O 1
ATOM 668 N N . ALA A 1 84 ? -14.613 -8.428 -1.347 1.00 97.00 84 ALA A N 1
ATOM 669 C CA . ALA A 1 84 ? -15.052 -8.684 -2.715 1.00 97.00 84 ALA A CA 1
ATOM 670 C C . ALA A 1 84 ? -15.403 -7.381 -3.451 1.00 97.00 84 ALA A C 1
ATOM 672 O O . ALA A 1 84 ? -14.970 -7.181 -4.585 1.00 97.00 84 ALA A O 1
ATOM 673 N N . ASP A 1 85 ? -16.102 -6.465 -2.777 1.00 96.25 85 ASP A N 1
ATOM 674 C CA . ASP A 1 85 ? -16.470 -5.163 -3.333 1.00 96.25 85 ASP A CA 1
ATOM 675 C C . ASP A 1 85 ? -15.225 -4.317 -3.613 1.00 96.25 85 ASP A C 1
ATOM 677 O O . ASP A 1 85 ? -15.127 -3.734 -4.691 1.00 96.25 85 ASP A O 1
ATOM 681 N N . ILE A 1 86 ? -14.251 -4.303 -2.693 1.00 96.06 86 ILE A N 1
ATOM 682 C CA . ILE A 1 86 ? -12.976 -3.589 -2.876 1.00 96.06 86 ILE A CA 1
ATOM 683 C C . ILE A 1 86 ? -12.242 -4.118 -4.115 1.00 96.06 86 ILE A C 1
ATOM 685 O O . ILE A 1 86 ? -11.848 -3.330 -4.968 1.00 96.06 86 ILE A O 1
ATOM 689 N N . ILE A 1 87 ? -12.108 -5.443 -4.252 1.00 96.31 87 ILE A N 1
ATOM 690 C CA . ILE A 1 87 ? -11.437 -6.075 -5.401 1.00 96.31 87 ILE A CA 1
ATOM 691 C C . ILE A 1 87 ? -12.143 -5.736 -6.718 1.00 96.31 87 ILE A C 1
ATOM 693 O O . ILE A 1 87 ? -11.483 -5.525 -7.727 1.00 96.31 87 ILE A O 1
ATOM 697 N N . SER A 1 88 ? -13.477 -5.695 -6.724 1.00 95.88 88 SER A N 1
ATOM 698 C CA . SER A 1 88 ? -14.245 -5.419 -7.943 1.00 95.88 88 SER A CA 1
ATOM 699 C C . SER A 1 88 ? -14.179 -3.960 -8.409 1.00 95.88 88 SER A C 1
ATOM 701 O O . SER A 1 88 ? -14.428 -3.686 -9.582 1.00 95.88 88 SER A O 1
ATOM 703 N N . GLN A 1 89 ? -13.891 -3.026 -7.497 1.00 93.31 89 GLN A N 1
ATOM 704 C CA . GLN A 1 89 ? -13.980 -1.585 -7.751 1.00 93.31 89 GLN A CA 1
ATOM 705 C C . GLN A 1 89 ? -12.627 -0.879 -7.889 1.00 93.31 89 GLN A C 1
ATOM 707 O O . GLN A 1 89 ? -12.603 0.258 -8.371 1.00 93.31 89 GLN A O 1
ATOM 712 N N . PHE A 1 90 ? -11.543 -1.503 -7.429 1.00 91.25 90 PHE A N 1
ATOM 713 C CA . PHE A 1 90 ? -10.181 -0.982 -7.541 1.00 91.25 90 PHE A CA 1
ATOM 714 C C . PHE A 1 90 ? -9.601 -1.237 -8.937 1.00 91.25 90 PHE A C 1
ATOM 716 O O . PHE A 1 90 ? -9.087 -0.265 -9.536 1.00 91.25 90 PHE A O 1
#

Sequence (90 aa):
RGEDHLSNTSKHVELFRAFDAKLPTYAHIPLILKSDGPGKMSKRDRGALIEEYQQRGFLPEAVRNYLCLLGWTPKDGREVLPIADIISQF

Radius of gyration: 17.21 Å; Cα contacts (8 Å, |Δi|>4): 62; chains: 1; bounding box: 42×27×43 Å

Foldseek 3Di:
DACVCVVVVVVVVVVCVVVVHDDDDDDHAYADFAPDDDDGDDPVGPPPDPVNCVVVPHDPLLVVLVVLPRRDAFPVRDSRDDPVRSVVRD

Nearest PDB structures (foldse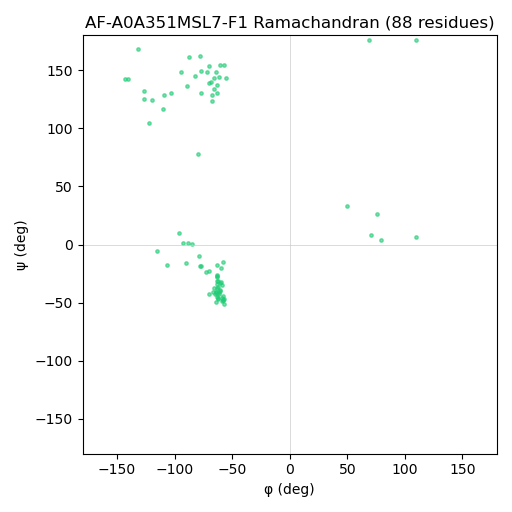ek):
  6b1z-assembly1_A  TM=9.162E-01  e=3.864E-06  Elizabethkingia anophelis
  1n78-assembly1_A  TM=9.519E-01  e=1.408E-05  Thermus thermophilus
  6brl-assembly1_A  TM=9.098E-01  e=6.222E-06  Elizabethkingia meningoseptica
  1g59-assembly1_A  TM=9.544E-01  e=3.188E-05  Thermus thermophilus
  2ja2-assembly1_A  TM=8.509E-01  e=7.816E-04  Mycobacterium tuberculosis H37Rv

Solvent-accessible surface area (backbone atoms only — not comparable to full-atom values): 5862 Å² total; per-residue (Å²): 89,56,43,90,48,54,83,53,45,63,60,52,52,52,52,29,57,76,67,77,44,86,79,78,89,86,60,66,43,79,76,61,58,40,96,68,73,89,58,68,54,44,88,86,42,88,85,59,47,73,65,58,44,57,76,70,66,55,54,68,66,57,55,50,38,54,56,56,53,70,88,46,78,55,93,85,67,65,82,83,61,58,72,67,56,50,68,75,72,110